Protein AF-A0A6P8IPH9-F1 (afdb_monomer)

Solvent-accessible surface area (backbone atoms only — not comparable to full-atom values): 5467 Å² total; per-residue (Å²): 121,72,67,64,56,54,54,53,51,50,52,52,52,52,50,53,53,55,54,52,55,61,62,67,73,70,51,68,66,62,56,52,49,54,52,48,51,52,50,50,50,54,48,52,60,54,41,61,77,69,67,43,49,69,44,96,38,75,45,37,94,75,41,65,63,32,17,10,24,57,81,47,49,88,80,29,58,81,26,39,14,40,69,78,43,49,93,92,54,70,37,50,40,72,38,127

Sequence (96 aa):
MKFTCIVVIFLVFACTIATEARRLEDDPDQELLREYEWLLRKRFQKVEKRSCIAVGGSGCDGNNAKCCRKGNPYTGTMRKCVNVGSFMEPNYTCKE

Mean predicted aligned error: 16.18 Å

Organism: Actinia tenebrosa (NCBI:txid6105)

pLDDT: mean 73.81, std 11.24, range [47.25, 88.88]

Structure (mmCIF, N/CA/C/O backbone):
data_AF-A0A6P8IPH9-F1
#
_entry.id   AF-A0A6P8IPH9-F1
#
loop_
_atom_site.group_PDB
_atom_site.id
_atom_site.type_symbol
_atom_site.label_atom_id
_atom_site.label_alt_id
_atom_site.label_comp_id
_atom_site.label_asym_id
_atom_site.label_entity_id
_atom_site.label_seq_id
_atom_site.pdbx_PDB_ins_code
_atom_site.Cartn_x
_atom_site.Cartn_y
_atom_site.Cartn_z
_atom_site.occupancy
_atom_site.B_iso_or_equiv
_atom_site.auth_seq_id
_atom_site.auth_comp_id
_atom_site.auth_asym_id
_atom_site.auth_atom_id
_atom_site.pdbx_PDB_model_num
ATOM 1 N N . MET A 1 1 ? 50.109 24.812 -43.878 1.00 57.62 1 MET A N 1
ATOM 2 C CA . MET A 1 1 ? 48.760 24.919 -44.486 1.00 57.62 1 MET A CA 1
ATOM 3 C C . MET A 1 1 ? 47.924 23.633 -44.441 1.00 57.62 1 MET A C 1
ATOM 5 O O . MET A 1 1 ? 46.711 23.754 -44.449 1.00 57.62 1 MET A O 1
ATOM 9 N N . LYS A 1 2 ? 48.495 22.415 -44.360 1.00 58.94 2 LYS A N 1
ATOM 10 C CA . LYS A 1 2 ? 47.696 21.163 -44.334 1.00 58.94 2 LYS A CA 1
ATOM 11 C C . LYS A 1 2 ? 47.030 20.850 -42.978 1.00 58.94 2 LYS A C 1
ATOM 13 O O . LYS A 1 2 ? 45.894 20.397 -42.956 1.00 58.94 2 LYS A O 1
ATOM 18 N N . PHE A 1 3 ? 47.690 21.150 -41.855 1.00 63.69 3 PHE A N 1
ATOM 19 C CA . PHE A 1 3 ? 47.157 20.878 -40.507 1.00 63.69 3 PHE A CA 1
ATOM 20 C C . PHE A 1 3 ? 45.963 21.762 -40.122 1.00 63.69 3 PHE A C 1
ATOM 22 O O . PHE A 1 3 ? 45.028 21.293 -39.483 1.00 63.69 3 PHE A O 1
ATOM 29 N N . THR A 1 4 ? 45.953 23.020 -40.564 1.00 71.50 4 THR A N 1
ATOM 30 C CA . THR A 1 4 ? 44.868 23.975 -40.296 1.00 71.50 4 THR A CA 1
ATOM 31 C C . THR A 1 4 ? 43.545 23.545 -40.929 1.00 71.50 4 THR A C 1
ATOM 33 O O . THR A 1 4 ? 42.502 23.693 -40.306 1.00 71.50 4 THR A O 1
ATOM 36 N N . CYS A 1 5 ? 43.571 22.942 -42.122 1.00 73.44 5 CYS A N 1
ATOM 37 C CA . CYS A 1 5 ? 42.360 22.425 -42.769 1.00 73.44 5 CYS A CA 1
ATOM 38 C C . CYS A 1 5 ? 41.768 21.220 -42.027 1.00 73.44 5 CYS A C 1
ATOM 40 O O . CYS A 1 5 ? 40.554 21.126 -41.890 1.00 73.44 5 CYS A O 1
ATOM 42 N N . ILE A 1 6 ? 42.616 20.326 -41.513 1.00 80.25 6 ILE A N 1
ATOM 43 C CA . ILE A 1 6 ? 42.174 19.124 -40.795 1.00 80.25 6 ILE A CA 1
ATOM 44 C C . ILE A 1 6 ? 41.455 19.510 -39.496 1.00 80.25 6 ILE A C 1
ATOM 46 O O . ILE A 1 6 ? 40.368 19.009 -39.223 1.00 80.25 6 ILE A O 1
ATOM 50 N N . VAL A 1 7 ? 42.010 20.457 -38.735 1.00 82.31 7 VAL A N 1
ATOM 51 C CA . VAL A 1 7 ? 41.401 20.938 -37.482 1.00 82.31 7 VAL A CA 1
ATOM 52 C C . VAL A 1 7 ? 40.036 21.584 -37.730 1.00 82.31 7 VAL A C 1
ATOM 54 O O . VAL A 1 7 ? 39.092 21.323 -36.989 1.00 82.31 7 VAL A O 1
ATOM 57 N N . VAL A 1 8 ? 39.899 22.374 -38.798 1.00 82.38 8 VAL A N 1
ATOM 58 C CA . VAL A 1 8 ? 38.619 23.008 -39.151 1.00 82.38 8 VAL A CA 1
ATOM 59 C C . VAL A 1 8 ? 37.561 21.962 -39.516 1.00 82.38 8 VAL A C 1
ATOM 61 O O . VAL A 1 8 ? 36.421 22.082 -39.078 1.00 82.38 8 VAL A O 1
ATOM 64 N N . ILE A 1 9 ? 37.929 20.900 -40.240 1.00 84.88 9 ILE A N 1
ATOM 65 C CA . ILE A 1 9 ? 37.004 19.806 -40.579 1.00 84.88 9 ILE A CA 1
ATOM 66 C C . ILE A 1 9 ? 36.513 19.094 -39.314 1.00 84.88 9 ILE A C 1
ATOM 68 O O . ILE A 1 9 ? 35.312 18.876 -39.170 1.00 84.88 9 ILE A O 1
ATOM 72 N N . PHE A 1 10 ? 37.408 18.787 -38.369 1.00 86.69 10 PHE A N 1
ATOM 73 C CA . PHE A 1 10 ? 37.018 18.163 -37.100 1.00 86.69 10 PHE A CA 1
ATOM 74 C C . PHE A 1 10 ? 36.083 19.046 -36.272 1.00 86.69 10 PHE A C 1
ATOM 76 O O . PHE A 1 10 ? 35.124 18.535 -35.699 1.00 86.69 10 PHE A O 1
ATOM 83 N N . LEU A 1 11 ? 36.319 20.360 -36.236 1.00 85.25 11 LEU A N 1
ATOM 84 C CA . LEU A 1 11 ? 35.451 21.296 -35.519 1.00 85.25 11 LEU A CA 1
ATOM 85 C C . LEU A 1 11 ? 34.052 21.371 -36.137 1.00 85.25 11 LEU A C 1
ATOM 87 O O . LEU A 1 11 ? 33.065 21.348 -35.407 1.00 85.25 11 LEU A O 1
ATOM 91 N N . VAL A 1 12 ? 33.949 21.407 -37.468 1.00 87.06 12 VAL A N 1
ATOM 92 C CA . VAL A 1 12 ? 32.648 21.392 -38.156 1.00 87.06 12 VAL A CA 1
ATOM 93 C C . VAL A 1 12 ? 31.921 20.077 -37.891 1.00 87.06 12 VAL A C 1
ATOM 95 O O . VAL A 1 12 ? 30.747 20.098 -37.532 1.00 87.06 12 VAL A O 1
ATOM 98 N N . PHE A 1 13 ? 32.621 18.944 -37.984 1.00 88.12 13 PHE A N 1
ATOM 99 C CA . PHE A 1 13 ? 32.031 17.629 -37.739 1.00 88.12 13 PHE A CA 1
ATOM 100 C C . PHE A 1 13 ? 31.543 17.488 -36.287 1.00 88.12 13 PHE A C 1
ATOM 102 O O . PHE A 1 13 ? 30.408 17.075 -36.044 1.00 88.12 13 PHE A O 1
ATOM 109 N N . ALA A 1 14 ? 32.349 1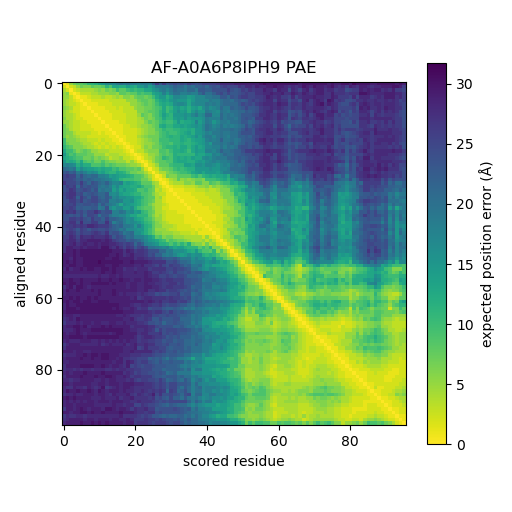7.927 -35.316 1.00 86.56 14 ALA A N 1
ATOM 110 C CA . ALA A 1 14 ? 31.971 17.946 -33.905 1.00 86.56 14 ALA A CA 1
ATOM 111 C C . ALA A 1 14 ? 30.762 18.857 -33.642 1.00 86.56 14 ALA A C 1
ATOM 113 O O . ALA A 1 14 ? 29.849 18.460 -32.919 1.00 86.56 14 ALA A O 1
ATOM 114 N N . CYS A 1 15 ? 30.710 20.040 -34.265 1.00 83.44 15 CYS A N 1
ATOM 115 C CA . CYS A 1 15 ? 29.552 20.928 -34.179 1.00 83.44 15 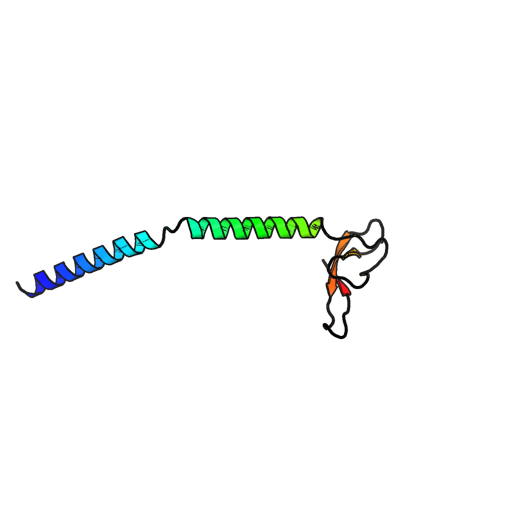CYS A CA 1
ATOM 116 C C . CYS A 1 15 ? 28.292 20.274 -34.748 1.00 83.44 15 CYS A C 1
ATOM 118 O O . CYS A 1 15 ? 27.262 20.323 -34.085 1.00 83.44 15 CYS A O 1
ATOM 120 N N . THR A 1 16 ? 28.376 19.621 -35.915 1.00 83.81 16 THR A N 1
ATOM 121 C CA . THR A 1 16 ? 27.222 18.940 -36.522 1.00 83.81 16 THR A CA 1
ATOM 122 C C . THR A 1 16 ? 26.693 17.800 -35.653 1.00 83.81 16 THR A C 1
ATOM 124 O O . THR A 1 16 ? 25.487 17.716 -35.433 1.00 83.81 16 THR A O 1
ATOM 127 N N . ILE A 1 17 ? 27.580 16.981 -35.074 1.00 83.00 17 ILE A N 1
ATOM 128 C CA . ILE A 1 17 ? 27.189 15.898 -34.160 1.00 83.00 17 ILE A CA 1
ATOM 129 C C . ILE A 1 17 ? 26.538 16.477 -32.899 1.00 83.00 17 ILE A C 1
ATOM 131 O O . ILE A 1 17 ? 25.498 15.989 -32.467 1.00 83.00 17 ILE A O 1
ATOM 135 N N . ALA A 1 18 ? 27.105 17.542 -32.326 1.00 79.19 18 ALA A N 1
ATOM 136 C CA . ALA A 1 18 ? 26.547 18.188 -31.140 1.00 79.19 18 ALA A CA 1
ATOM 137 C C . ALA A 1 18 ? 25.179 18.848 -31.396 1.00 79.19 18 ALA A C 1
ATOM 139 O O . ALA A 1 18 ? 24.344 18.881 -30.492 1.00 79.19 18 ALA A O 1
ATOM 140 N N . THR A 1 19 ? 24.927 19.390 -32.593 1.00 75.00 19 THR A N 1
ATOM 141 C CA . THR A 1 19 ? 23.601 19.920 -32.954 1.00 75.00 19 THR A CA 1
ATOM 142 C C . THR A 1 19 ? 22.564 18.822 -33.156 1.00 75.00 19 THR A C 1
ATOM 144 O O . THR A 1 19 ? 21.440 18.985 -32.694 1.00 75.00 19 THR A O 1
ATOM 147 N N . GLU A 1 20 ? 22.928 1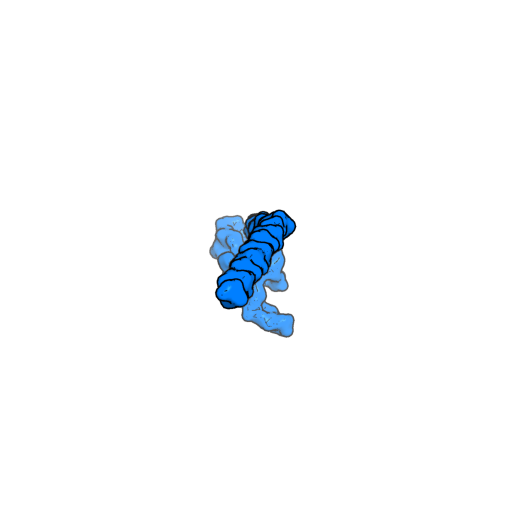7.705 -33.788 1.00 70.69 20 GLU A N 1
ATOM 148 C CA . GLU A 1 20 ? 22.003 16.585 -34.004 1.00 70.69 20 GLU A CA 1
ATOM 149 C C . GLU A 1 20 ? 21.708 15.825 -32.699 1.00 70.69 20 GLU A C 1
ATOM 151 O O . GLU A 1 20 ? 20.562 15.462 -32.452 1.00 70.69 20 GLU A O 1
ATOM 156 N N . ALA A 1 21 ? 22.694 15.673 -31.804 1.00 67.25 21 ALA A N 1
ATOM 157 C CA . ALA A 1 21 ? 22.494 15.051 -30.492 1.00 67.25 21 ALA A CA 1
ATOM 158 C C . ALA A 1 21 ? 21.474 15.815 -29.630 1.00 67.25 21 ALA A C 1
ATOM 160 O O . ALA A 1 21 ? 20.568 15.206 -29.070 1.00 67.25 21 ALA A O 1
ATOM 161 N N . ARG A 1 22 ? 21.552 17.156 -29.600 1.00 62.47 22 ARG A N 1
ATOM 162 C CA . ARG A 1 22 ? 20.560 17.992 -28.897 1.00 62.47 22 ARG A CA 1
ATOM 163 C C . ARG A 1 22 ? 19.157 17.893 -29.491 1.00 62.47 22 ARG A C 1
ATOM 165 O O . ARG A 1 22 ? 18.189 18.139 -28.788 1.00 62.47 22 ARG A O 1
ATOM 172 N N . ARG A 1 23 ? 19.047 17.571 -30.781 1.00 60.41 23 ARG A N 1
ATOM 173 C CA . ARG A 1 23 ? 17.762 17.413 -31.471 1.00 60.41 23 ARG A CA 1
ATOM 174 C C . ARG A 1 23 ? 17.064 16.100 -31.116 1.00 60.41 23 ARG A C 1
ATOM 176 O O . ARG A 1 23 ? 15.857 16.009 -31.284 1.00 60.41 23 ARG A O 1
ATOM 183 N N . LEU A 1 24 ? 17.823 15.100 -30.662 1.00 59.91 24 LEU A N 1
ATOM 184 C CA . LEU A 1 24 ? 17.323 13.769 -30.319 1.00 59.91 24 LEU A CA 1
ATOM 185 C C . LEU A 1 24 ? 16.854 13.659 -28.856 1.00 59.91 24 LEU A C 1
ATOM 187 O O . LEU A 1 24 ? 16.103 12.749 -28.532 1.00 59.91 24 LEU A O 1
ATOM 191 N N . GLU A 1 25 ? 17.303 14.553 -27.969 1.00 61.38 25 GLU A N 1
ATOM 192 C CA . GLU A 1 25 ? 16.904 14.559 -26.549 1.00 61.38 25 GLU A CA 1
ATOM 193 C C . GLU A 1 25 ? 15.525 15.191 -26.295 1.00 61.38 25 GLU A C 1
ATOM 195 O O . GLU A 1 25 ? 14.979 15.034 -25.206 1.00 61.38 25 GLU A O 1
ATOM 200 N N . ASP A 1 26 ? 14.951 15.876 -27.284 1.00 60.88 26 ASP A N 1
ATOM 201 C CA . ASP A 1 26 ? 13.657 16.559 -27.182 1.00 60.88 26 ASP A CA 1
ATOM 202 C C . ASP A 1 26 ? 12.530 15.665 -27.731 1.00 60.88 26 ASP A C 1
ATOM 204 O O . ASP A 1 26 ? 11.817 16.027 -28.666 1.00 60.88 26 ASP A O 1
ATOM 208 N N . ASP A 1 27 ? 12.440 14.433 -27.214 1.00 63.59 27 ASP A N 1
ATOM 209 C CA . ASP A 1 27 ? 11.350 13.507 -27.533 1.00 63.59 27 ASP A CA 1
ATOM 210 C C . ASP A 1 27 ? 10.138 13.819 -26.625 1.00 63.59 27 ASP A C 1
ATOM 212 O O . ASP A 1 27 ? 10.146 13.465 -25.435 1.00 63.59 27 ASP A O 1
ATOM 216 N N . PRO A 1 28 ? 9.089 14.488 -27.146 1.00 63.62 28 PRO A N 1
ATOM 217 C CA . PRO A 1 28 ? 7.938 14.912 -26.351 1.00 63.62 28 PRO A CA 1
ATOM 218 C C . PRO A 1 28 ? 7.150 13.727 -25.776 1.00 63.62 28 PRO A C 1
ATOM 220 O O . PRO A 1 28 ? 6.448 13.880 -24.771 1.00 63.62 28 PRO A O 1
ATOM 223 N N . ASP A 1 29 ? 7.281 12.532 -26.361 1.00 72.69 29 ASP A N 1
ATOM 224 C CA . ASP A 1 29 ? 6.575 11.345 -25.890 1.00 72.69 29 ASP A CA 1
ATOM 225 C C . ASP A 1 29 ? 7.159 10.847 -24.557 1.00 72.69 29 ASP A C 1
ATOM 227 O O . ASP A 1 29 ? 6.430 10.319 -23.710 1.00 72.69 29 ASP A O 1
ATOM 231 N N . GLN A 1 30 ? 8.454 11.073 -24.305 1.00 77.38 30 GLN A N 1
ATOM 232 C CA . GLN A 1 30 ? 9.118 10.628 -23.078 1.00 77.38 30 GLN A CA 1
ATOM 233 C C . GLN A 1 30 ? 8.743 11.477 -21.850 1.00 77.38 30 GLN A C 1
ATOM 235 O O . GLN A 1 30 ? 8.691 10.970 -20.721 1.00 77.38 30 GLN A O 1
ATOM 240 N N . GLU A 1 31 ? 8.471 12.768 -22.045 1.00 81.69 31 GLU A N 1
ATOM 241 C CA . GLU A 1 31 ? 7.981 13.654 -20.985 1.00 81.69 31 GLU A CA 1
ATOM 242 C C . GLU A 1 31 ? 6.516 13.350 -20.646 1.00 81.69 31 GLU A C 1
ATOM 244 O O . GLU A 1 31 ? 6.177 13.178 -19.470 1.00 81.69 31 GLU A O 1
ATOM 249 N N . LEU A 1 32 ? 5.684 13.131 -21.671 1.00 82.31 32 LEU A N 1
ATOM 250 C CA . LEU A 1 32 ? 4.295 12.703 -21.510 1.00 82.31 32 LEU A CA 1
ATOM 251 C C . LEU A 1 32 ? 4.192 11.367 -20.760 1.00 82.31 32 LEU A C 1
ATOM 253 O O . LEU A 1 32 ? 3.347 11.214 -19.878 1.00 82.31 32 LEU A O 1
ATOM 257 N N . LEU A 1 33 ? 5.071 10.407 -21.064 1.00 83.19 33 LEU A N 1
ATOM 258 C CA . LEU A 1 33 ? 5.162 9.126 -20.356 1.00 83.19 33 LEU A CA 1
ATOM 259 C C . LEU A 1 33 ? 5.473 9.309 -18.865 1.00 83.19 33 LEU A C 1
ATOM 261 O O . LEU A 1 33 ? 4.795 8.713 -18.027 1.00 83.19 33 LEU A O 1
ATOM 265 N N . ARG A 1 34 ? 6.435 10.171 -18.513 1.00 82.75 34 ARG A N 1
ATOM 266 C CA . ARG A 1 34 ? 6.759 10.483 -17.108 1.00 82.75 34 ARG A CA 1
ATOM 267 C C . ARG A 1 34 ? 5.593 11.141 -16.377 1.00 82.75 34 ARG A C 1
ATOM 269 O O . ARG A 1 34 ? 5.305 10.799 -15.225 1.00 82.75 34 ARG A O 1
ATOM 276 N N . GLU A 1 35 ? 4.904 12.068 -17.032 1.00 88.19 35 GLU A N 1
ATOM 277 C CA . GLU A 1 35 ? 3.732 12.722 -16.456 1.00 88.19 35 GLU A CA 1
ATOM 278 C C . GLU A 1 35 ? 2.565 11.737 -16.288 1.0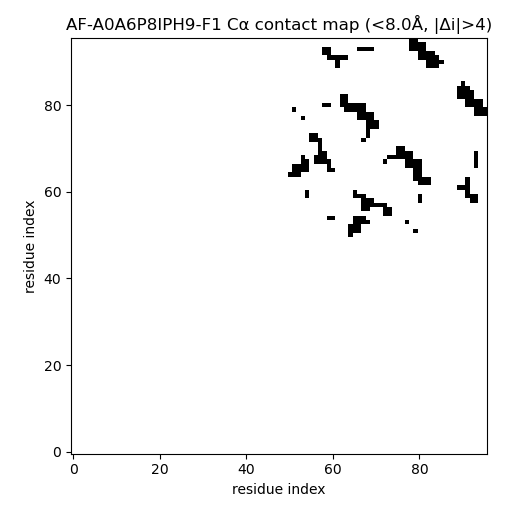0 88.19 35 GLU A C 1
ATOM 280 O O . GLU A 1 35 ? 1.904 11.709 -15.243 1.00 88.19 35 GLU A O 1
ATOM 285 N N . TYR A 1 36 ? 2.365 10.849 -17.264 1.00 85.62 36 TYR A N 1
ATOM 286 C CA . TYR A 1 36 ? 1.371 9.784 -17.202 1.00 85.62 36 TYR A CA 1
ATOM 287 C C . TYR A 1 36 ? 1.664 8.790 -16.072 1.00 85.62 36 TYR A C 1
ATOM 289 O O . TYR A 1 36 ? 0.760 8.462 -15.302 1.00 85.62 36 TYR A O 1
ATOM 297 N N . GLU A 1 37 ? 2.918 8.365 -15.890 1.00 87.44 37 GLU A N 1
ATOM 298 C CA . GLU A 1 37 ? 3.336 7.525 -14.761 1.00 87.44 37 GLU A CA 1
ATOM 299 C C . GLU A 1 37 ? 3.063 8.201 -13.415 1.00 87.44 37 GLU A C 1
ATOM 301 O O . GLU A 1 37 ? 2.535 7.573 -12.490 1.00 87.44 37 GLU A O 1
ATOM 306 N N . TRP A 1 38 ? 3.362 9.497 -13.293 1.00 81.12 38 TRP A N 1
ATOM 307 C CA . TRP A 1 38 ? 3.076 10.254 -12.078 1.00 81.12 38 TRP A CA 1
ATOM 308 C C . TRP A 1 38 ? 1.569 10.354 -11.801 1.00 81.12 38 TRP A C 1
ATOM 310 O O . TRP A 1 38 ? 1.129 10.141 -10.663 1.00 81.12 38 TRP A O 1
ATOM 320 N N . LEU A 1 39 ? 0.759 10.620 -12.831 1.00 83.12 39 LEU A N 1
ATOM 321 C CA . LEU A 1 39 ? -0.701 10.683 -12.734 1.00 83.12 39 LEU A CA 1
ATOM 322 C C . LEU A 1 39 ? -1.305 9.328 -12.368 1.00 83.12 39 LEU A C 1
ATOM 324 O O . LEU A 1 39 ? -2.171 9.267 -11.489 1.00 83.12 39 LEU A O 1
ATOM 328 N N . LEU A 1 40 ? -0.838 8.246 -12.996 1.00 79.06 40 LEU A N 1
ATOM 329 C CA . LEU A 1 40 ? -1.222 6.883 -12.650 1.00 79.06 40 LEU A CA 1
ATOM 330 C C . LEU A 1 40 ? -0.863 6.588 -11.199 1.00 79.06 40 LEU A C 1
ATOM 332 O O . LEU A 1 40 ? -1.735 6.173 -10.440 1.00 79.06 40 LEU A O 1
ATOM 336 N N . ARG A 1 41 ? 0.366 6.882 -10.766 1.00 74.69 41 ARG A N 1
ATOM 337 C CA . ARG A 1 41 ? 0.801 6.671 -9.381 1.00 74.69 41 ARG A CA 1
ATOM 338 C C . ARG A 1 41 ? -0.084 7.425 -8.394 1.00 74.69 41 ARG A C 1
ATOM 340 O O . ARG A 1 41 ? -0.569 6.824 -7.439 1.00 74.69 41 ARG A O 1
ATOM 347 N N . LYS A 1 42 ? -0.382 8.705 -8.645 1.00 73.12 42 LYS A N 1
ATOM 348 C CA . LYS A 1 42 ? -1.315 9.492 -7.819 1.00 73.12 42 LYS A CA 1
ATOM 349 C C . LYS A 1 42 ? -2.720 8.900 -7.812 1.00 73.12 42 LYS A C 1
ATOM 351 O O . LYS A 1 42 ? -3.356 8.851 -6.759 1.00 73.12 42 LYS A O 1
ATOM 356 N N . ARG A 1 43 ? -3.224 8.472 -8.972 1.00 58.28 43 ARG A N 1
ATOM 357 C CA . ARG A 1 43 ? -4.561 7.888 -9.108 1.00 58.28 43 ARG A CA 1
ATOM 358 C C . ARG A 1 43 ? -4.642 6.561 -8.359 1.00 58.28 43 ARG A C 1
ATOM 360 O O . ARG A 1 43 ? -5.536 6.422 -7.535 1.00 58.28 43 ARG A O 1
ATOM 367 N N . PHE A 1 44 ? -3.694 5.646 -8.547 1.00 58.44 44 PHE A N 1
ATOM 368 C CA . PHE A 1 44 ? -3.629 4.370 -7.830 1.00 58.44 44 PHE A CA 1
ATOM 369 C C . PHE A 1 44 ? -3.447 4.557 -6.321 1.00 58.44 44 PHE A C 1
ATOM 371 O O . PHE A 1 44 ? -4.150 3.914 -5.550 1.00 58.44 44 PHE A O 1
ATOM 378 N N . GLN A 1 45 ? -2.625 5.511 -5.880 1.00 56.81 45 GLN A N 1
ATOM 379 C CA . GLN A 1 45 ? -2.465 5.830 -4.456 1.00 56.81 45 GLN A CA 1
ATOM 380 C C . GLN A 1 45 ? -3.758 6.401 -3.833 1.00 56.81 45 GLN A C 1
ATOM 382 O O . GLN A 1 45 ? -4.046 6.196 -2.653 1.00 56.81 45 GLN A O 1
ATOM 387 N N . LYS A 1 46 ? -4.573 7.113 -4.624 1.00 47.25 46 LYS A N 1
ATOM 388 C CA . LYS A 1 46 ? -5.879 7.649 -4.202 1.00 47.25 46 LYS A CA 1
ATOM 389 C C . LYS A 1 46 ? -6.992 6.598 -4.278 1.00 47.25 46 LYS A C 1
ATOM 391 O O . LYS A 1 46 ? -7.900 6.624 -3.449 1.00 47.25 46 LYS A O 1
ATOM 396 N N . VAL A 1 47 ? -6.907 5.675 -5.237 1.00 47.34 47 VAL A N 1
ATOM 397 C CA . VAL A 1 47 ? -7.801 4.519 -5.373 1.00 47.34 47 VAL A CA 1
ATOM 398 C C . VAL A 1 47 ? -7.552 3.530 -4.243 1.00 47.34 47 VAL A C 1
ATOM 400 O O . VAL A 1 47 ? -8.527 3.139 -3.625 1.00 47.34 47 VAL A O 1
ATOM 403 N N . GLU A 1 48 ? -6.307 3.247 -3.848 1.00 50.84 48 GLU A N 1
ATOM 404 C CA . GLU A 1 48 ? -6.001 2.418 -2.667 1.00 50.84 48 GLU A CA 1
ATOM 405 C C . GLU A 1 48 ? -6.713 2.899 -1.395 1.00 50.84 48 GLU A C 1
ATOM 407 O O . GLU A 1 48 ? -7.128 2.091 -0.568 1.00 50.84 48 GLU A O 1
ATOM 412 N N . LYS A 1 49 ? -6.895 4.216 -1.234 1.00 48.81 49 LYS A N 1
ATOM 413 C CA . LYS A 1 49 ? -7.632 4.785 -0.095 1.00 48.81 49 LYS A CA 1
ATOM 414 C C . LYS A 1 49 ? -9.155 4.604 -0.183 1.00 48.81 49 LYS A C 1
ATOM 416 O O . LYS A 1 49 ? -9.826 4.791 0.826 1.00 48.81 49 LYS A O 1
ATOM 421 N N . ARG A 1 50 ? -9.713 4.290 -1.359 1.00 48.59 50 ARG A N 1
ATOM 422 C CA . ARG A 1 50 ? -11.165 4.162 -1.609 1.00 48.59 50 ARG A CA 1
ATOM 423 C C . ARG A 1 50 ? -11.622 2.768 -2.057 1.00 48.59 50 ARG A C 1
ATOM 425 O O . ARG A 1 50 ? -12.807 2.486 -1.951 1.00 48.59 50 ARG A O 1
ATOM 432 N N . SER A 1 51 ? -10.733 1.910 -2.550 1.00 52.16 51 SER A N 1
ATOM 433 C CA . SER A 1 51 ? -11.063 0.598 -3.136 1.00 52.16 51 SER A CA 1
ATOM 434 C C . SER A 1 51 ? -11.064 -0.547 -2.132 1.00 52.16 51 SER A C 1
ATOM 436 O O . SER A 1 51 ? -11.294 -1.698 -2.488 1.00 52.16 51 SER A O 1
ATOM 438 N N . CYS A 1 52 ? -10.737 -0.247 -0.887 1.00 59.44 52 CYS A N 1
ATOM 439 C CA . CYS A 1 52 ? -10.467 -1.252 0.107 1.00 59.44 52 CYS A CA 1
ATOM 440 C C . CYS A 1 52 ? -11.758 -1.586 0.858 1.00 59.44 52 CYS A C 1
ATOM 442 O O . CYS A 1 52 ? -12.304 -0.757 1.591 1.00 59.44 52 CYS A O 1
ATOM 444 N N . ILE A 1 53 ? -12.281 -2.789 0.619 1.00 68.62 53 ILE A N 1
ATOM 445 C CA . ILE A 1 53 ? -13.577 -3.226 1.143 1.00 68.62 53 ILE A CA 1
ATOM 446 C C . ILE A 1 53 ? -13.426 -3.439 2.647 1.00 68.62 53 ILE A C 1
ATOM 448 O O . ILE A 1 53 ? -12.660 -4.304 3.079 1.00 68.62 53 ILE A O 1
ATOM 452 N N . ALA A 1 54 ? -14.125 -2.628 3.443 1.00 61.88 54 ALA A N 1
ATOM 453 C CA . ALA A 1 54 ? -14.098 -2.755 4.892 1.00 61.88 54 ALA A CA 1
ATOM 454 C C . ALA A 1 54 ? -14.636 -4.129 5.287 1.00 61.88 54 ALA A C 1
ATOM 456 O O . ALA A 1 54 ? -15.758 -4.498 4.935 1.00 61.88 54 ALA A O 1
ATOM 457 N N . VAL A 1 55 ? -13.835 -4.873 6.038 1.00 64.25 55 VAL A N 1
ATOM 458 C CA . VAL A 1 55 ? -14.347 -6.033 6.750 1.00 64.25 55 VAL A CA 1
ATOM 459 C C . VAL A 1 55 ? -15.188 -5.477 7.891 1.00 64.25 55 VAL A C 1
ATOM 461 O O . VAL A 1 55 ? -14.682 -4.671 8.665 1.00 64.25 55 VAL A O 1
ATOM 464 N N . GLY A 1 56 ? -16.471 -5.821 7.993 1.00 58.28 56 GLY A N 1
ATOM 465 C CA . GLY A 1 56 ? -17.366 -5.337 9.058 1.00 58.28 56 GLY A CA 1
ATOM 466 C C . GLY A 1 56 ? -17.014 -5.847 10.467 1.00 58.28 56 GLY A C 1
ATOM 467 O O . GLY A 1 56 ? -17.909 -6.038 11.281 1.00 58.28 56 GLY A O 1
ATOM 468 N N . GLY A 1 57 ? -15.735 -6.113 10.741 1.00 63.28 57 GLY A N 1
ATOM 469 C CA . GLY A 1 57 ? -15.190 -6.707 11.955 1.00 63.28 57 GLY A CA 1
ATOM 470 C C . GLY A 1 57 ? -13.721 -6.320 12.172 1.00 63.28 57 GLY A C 1
ATOM 471 O O . GLY A 1 57 ? -13.172 -5.452 11.492 1.00 63.28 57 GLY A O 1
ATOM 472 N N . SER A 1 58 ? -13.076 -6.937 13.161 1.00 59.53 58 SER A N 1
ATOM 473 C CA . SER A 1 58 ? -11.655 -6.728 13.452 1.00 59.53 58 SER A CA 1
ATOM 474 C C . SER A 1 58 ? -10.765 -7.629 12.586 1.00 59.53 58 SER A C 1
ATOM 476 O O . SER A 1 58 ? -11.050 -8.804 12.389 1.00 59.53 58 SER A O 1
ATOM 478 N N . GLY A 1 59 ? -9.638 -7.090 12.112 1.00 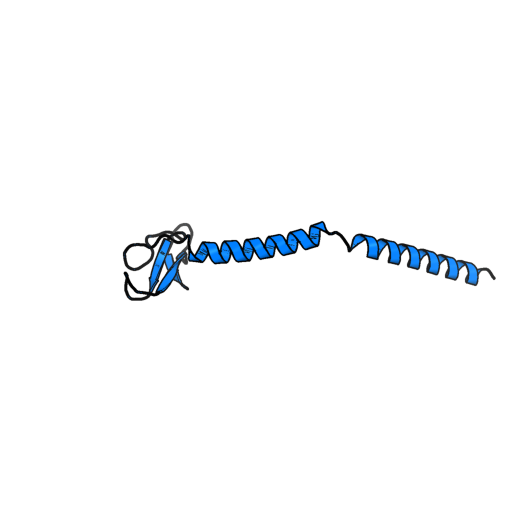69.50 59 GLY A N 1
ATOM 479 C CA . GLY A 1 59 ? -8.620 -7.866 11.395 1.00 69.50 59 GLY A CA 1
ATOM 480 C C . GLY A 1 59 ? -8.813 -7.949 9.877 1.00 69.50 59 GLY A C 1
ATOM 481 O O . GLY A 1 59 ? -9.469 -7.109 9.265 1.00 69.50 59 GLY A O 1
ATOM 482 N N . CYS A 1 60 ? -8.143 -8.929 9.275 1.00 73.06 60 CYS A N 1
ATOM 483 C CA . CYS A 1 60 ? -8.026 -9.116 7.835 1.00 73.06 60 CYS A CA 1
ATOM 484 C C . CYS A 1 60 ? -8.545 -10.505 7.468 1.00 73.06 60 CYS A C 1
ATOM 486 O O . CYS A 1 60 ? -7.835 -11.478 7.696 1.00 73.06 60 CYS A O 1
ATOM 488 N N . ASP A 1 61 ? -9.755 -10.601 6.908 1.00 74.44 61 ASP A N 1
ATOM 489 C CA . ASP A 1 61 ? -10.397 -11.845 6.426 1.00 74.44 61 ASP A CA 1
ATOM 490 C C . ASP A 1 61 ? -9.652 -12.491 5.228 1.00 74.44 61 ASP A C 1
ATOM 492 O O . ASP A 1 61 ? -10.239 -12.777 4.182 1.00 74.44 61 ASP A O 1
ATOM 496 N N . GLY A 1 62 ? -8.336 -12.664 5.313 1.00 65.94 62 GLY A N 1
ATOM 497 C CA . GLY A 1 62 ? -7.579 -13.479 4.369 1.00 65.94 62 GLY A CA 1
ATOM 498 C C . GLY A 1 62 ? -7.375 -12.901 2.963 1.00 65.94 62 GLY A C 1
ATOM 499 O O . GLY A 1 62 ? -7.189 -13.681 2.034 1.00 65.94 62 GLY A O 1
ATOM 500 N N . ASN A 1 63 ? -7.432 -11.577 2.752 1.00 68.06 63 ASN A N 1
ATOM 501 C CA . ASN A 1 63 ? -7.229 -10.986 1.419 1.00 68.06 63 ASN A CA 1
ATOM 502 C C . ASN A 1 63 ? -6.577 -9.589 1.468 1.00 68.06 63 ASN A C 1
ATOM 504 O O . ASN A 1 63 ? -6.957 -8.750 2.284 1.00 68.06 63 ASN A O 1
ATOM 508 N N . ASN A 1 64 ? -5.656 -9.322 0.534 1.00 65.94 64 ASN A N 1
ATOM 509 C CA . ASN A 1 64 ? -4.988 -8.030 0.328 1.00 65.94 64 ASN A CA 1
ATOM 510 C C . ASN A 1 64 ? -5.925 -6.906 -0.161 1.00 65.94 64 ASN A C 1
ATOM 512 O O . ASN A 1 64 ? -5.608 -5.729 -0.022 1.00 65.94 64 ASN A O 1
ATOM 516 N N . ALA A 1 65 ? -7.077 -7.247 -0.744 1.00 65.31 65 ALA A N 1
ATOM 517 C CA . ALA A 1 65 ? -8.066 -6.279 -1.230 1.00 65.31 65 ALA A CA 1
ATOM 518 C C . ALA A 1 65 ? -9.018 -5.760 -0.130 1.00 65.31 65 ALA A C 1
ATOM 520 O O . ALA A 1 65 ? -9.858 -4.891 -0.387 1.00 65.31 65 ALA A O 1
ATOM 521 N N . LYS A 1 66 ? -8.920 -6.310 1.087 1.00 73.62 66 LYS A N 1
ATOM 522 C 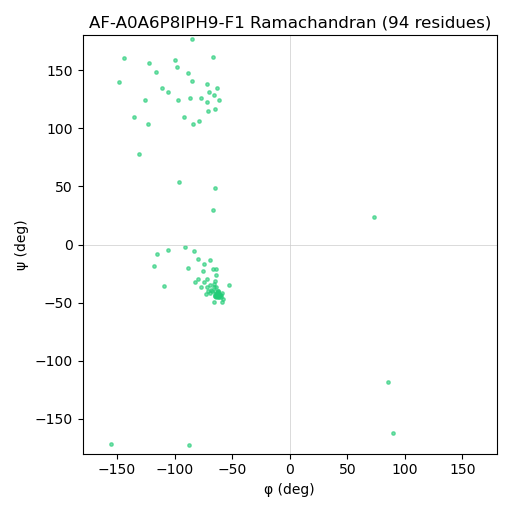CA . LYS A 1 66 ? -9.769 -5.952 2.228 1.00 73.62 66 LYS A CA 1
ATOM 523 C C . LYS A 1 66 ? -9.077 -4.946 3.149 1.00 73.62 66 LYS A C 1
ATOM 525 O O . LYS A 1 66 ? -7.851 -4.904 3.247 1.00 73.62 66 LYS A O 1
ATOM 530 N N . CYS A 1 67 ? -9.887 -4.146 3.837 1.00 77.62 67 CYS A N 1
ATOM 531 C CA . CYS A 1 67 ? -9.430 -3.176 4.825 1.00 77.62 67 CYS A CA 1
ATOM 532 C C . CYS A 1 67 ? -9.833 -3.579 6.225 1.00 77.62 67 CYS A C 1
ATOM 534 O O . CYS A 1 67 ? -10.995 -3.880 6.488 1.00 77.62 67 CYS A O 1
ATOM 536 N N . CYS A 1 68 ? -8.879 -3.459 7.129 1.00 79.44 68 CYS A N 1
ATOM 537 C CA . CYS A 1 68 ? -9.070 -3.607 8.556 1.00 79.44 68 CYS A CA 1
ATOM 538 C C . CYS A 1 68 ? -9.190 -2.229 9.212 1.00 79.44 68 CYS A C 1
ATOM 540 O O . CYS A 1 68 ? -8.695 -1.222 8.698 1.00 79.44 68 CYS A O 1
ATOM 542 N N . ARG A 1 69 ? -9.795 -2.181 10.399 1.00 80.06 69 ARG A N 1
ATOM 543 C CA . ARG A 1 69 ? -9.698 -1.012 11.277 1.00 80.06 69 ARG A CA 1
ATOM 544 C C . ARG A 1 69 ? -8.777 -1.316 12.445 1.00 80.06 69 ARG A C 1
ATOM 546 O O . ARG A 1 69 ? -8.922 -2.340 13.109 1.00 80.06 69 ARG A O 1
ATOM 553 N N . LYS A 1 70 ? -7.832 -0.412 12.714 1.00 77.19 70 LYS A N 1
ATOM 554 C CA . LYS A 1 70 ? -7.032 -0.469 13.943 1.00 77.19 70 LYS A CA 1
ATOM 555 C C . LYS A 1 70 ? -7.874 0.048 15.109 1.00 77.19 70 LYS A C 1
ATOM 557 O O . LYS A 1 70 ? -8.363 1.176 15.062 1.00 77.19 70 LYS A O 1
ATOM 562 N N . GLY A 1 71 ? -7.989 -0.752 16.167 1.00 76.62 71 GLY A N 1
ATOM 563 C CA . GLY A 1 71 ? -8.778 -0.417 17.350 1.00 76.62 71 GLY A CA 1
ATOM 564 C C . GLY A 1 71 ? -10.244 -0.799 17.170 1.00 76.62 71 GLY A C 1
ATOM 565 O O . GLY A 1 71 ? -10.559 -1.975 17.024 1.00 76.62 71 GLY A O 1
ATOM 566 N N . ASN A 1 72 ? -11.142 0.187 17.206 1.00 77.81 72 ASN A N 1
ATOM 567 C CA . ASN A 1 72 ? -12.578 -0.066 17.122 1.00 77.81 72 ASN A CA 1
ATOM 568 C C . ASN A 1 72 ? -12.987 -0.542 15.702 1.00 77.81 72 ASN A C 1
ATOM 570 O O . ASN A 1 72 ? -12.628 0.111 14.720 1.00 77.81 72 ASN A O 1
ATOM 574 N N . PRO A 1 73 ? -13.767 -1.628 15.567 1.00 72.06 73 PRO A N 1
ATOM 575 C CA . PRO A 1 73 ? -14.158 -2.193 14.268 1.00 72.06 73 PRO A C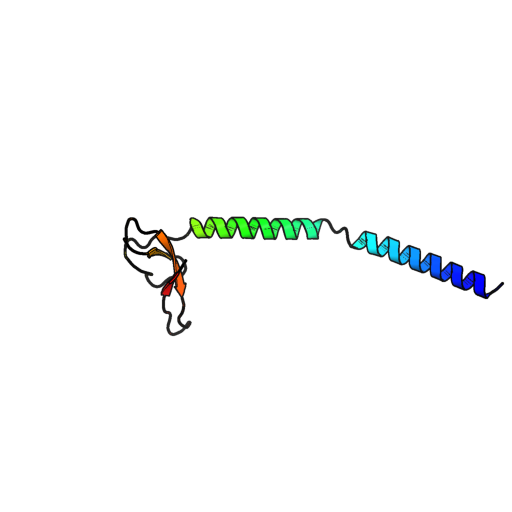A 1
ATOM 576 C C . PRO A 1 73 ? -15.141 -1.326 13.462 1.00 72.06 73 PRO A C 1
ATOM 578 O O . PRO A 1 73 ? -15.303 -1.545 12.266 1.00 72.06 73 PRO A O 1
ATOM 581 N N . TYR A 1 74 ? -15.759 -0.313 14.073 1.00 71.06 74 TYR A N 1
ATOM 582 C CA . TYR A 1 74 ? -16.685 0.614 13.413 1.00 71.06 74 TYR A CA 1
ATOM 583 C C . TYR A 1 74 ? -16.087 2.017 13.243 1.00 71.06 74 TYR A C 1
ATOM 585 O O . TYR A 1 74 ? -16.304 2.661 12.217 1.00 71.06 74 TYR A O 1
ATOM 593 N N . THR A 1 75 ? -15.293 2.484 14.213 1.00 75.69 75 THR A N 1
ATOM 594 C CA . THR A 1 75 ? -14.762 3.863 14.246 1.00 75.69 75 THR A CA 1
ATOM 595 C C . THR A 1 75 ? -13.240 3.968 14.133 1.00 75.69 75 THR A C 1
ATOM 597 O O . THR A 1 75 ? -12.713 5.067 13.979 1.00 75.69 75 THR A O 1
ATOM 600 N N . GLY A 1 76 ? -12.511 2.852 14.179 1.00 76.38 76 GLY A N 1
ATOM 601 C CA . GLY A 1 76 ? -11.050 2.827 14.109 1.00 76.38 76 GLY A CA 1
ATOM 602 C C . GLY A 1 76 ? -10.501 3.270 12.753 1.00 76.38 76 GLY A C 1
ATOM 603 O O . GLY A 1 76 ? -11.207 3.280 11.744 1.00 76.38 76 GLY A O 1
ATOM 604 N N . THR A 1 77 ? -9.224 3.636 12.698 1.00 79.12 77 THR A N 1
ATOM 605 C CA . THR A 1 77 ? -8.591 4.096 11.453 1.00 79.12 77 THR A CA 1
ATOM 606 C C . THR A 1 77 ? -8.517 2.961 10.432 1.00 79.12 77 THR A C 1
ATOM 608 O O . THR A 1 77 ? -8.012 1.882 10.753 1.00 79.12 77 THR A O 1
ATOM 611 N N . MET A 1 78 ? -8.991 3.224 9.210 1.00 78.44 78 MET A N 1
ATOM 612 C CA . MET A 1 78 ? -8.892 2.296 8.080 1.00 78.44 78 MET A CA 1
ATOM 613 C C . MET A 1 78 ? -7.430 2.047 7.712 1.00 78.44 78 MET A C 1
ATOM 615 O O . MET A 1 7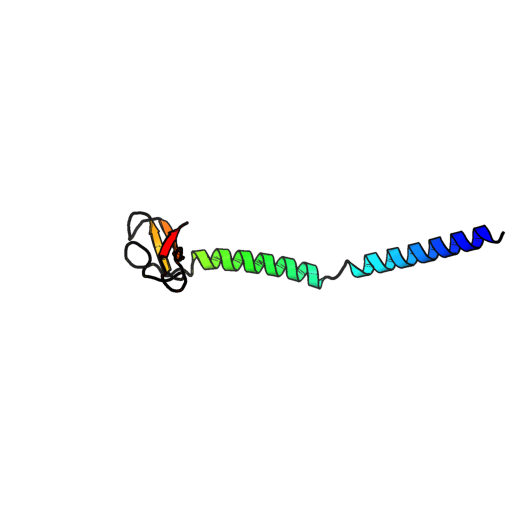8 ? -6.635 2.983 7.633 1.00 78.44 78 MET A O 1
ATOM 619 N N . ARG A 1 79 ? -7.102 0.780 7.491 1.00 81.31 79 ARG A N 1
ATOM 620 C CA . ARG A 1 79 ? -5.768 0.257 7.206 1.00 81.31 79 ARG A CA 1
ATOM 621 C C . ARG A 1 79 ? -5.867 -0.887 6.209 1.00 81.31 79 ARG A C 1
ATOM 623 O O . ARG A 1 79 ? -6.934 -1.476 6.046 1.00 81.31 79 ARG A O 1
ATOM 630 N N . LYS A 1 80 ? -4.761 -1.207 5.548 1.00 80.62 80 LYS A N 1
ATOM 631 C CA . LYS A 1 80 ? -4.723 -2.263 4.537 1.00 80.62 80 LYS A CA 1
ATOM 632 C C . LYS A 1 80 ? -4.422 -3.609 5.166 1.00 80.62 80 LYS A C 1
ATOM 634 O O . LYS A 1 80 ? -3.658 -3.715 6.126 1.00 80.62 80 LYS A O 1
ATOM 639 N N . CYS A 1 81 ? -4.983 -4.645 4.567 1.00 81.25 81 CYS A N 1
ATOM 640 C CA . CYS A 1 81 ? -4.569 -6.005 4.836 1.00 81.25 81 CYS A CA 1
ATOM 641 C C . CYS A 1 81 ? -3.401 -6.372 3.933 1.00 81.25 81 CYS A C 1
ATOM 643 O O . CYS A 1 81 ? -3.478 -6.226 2.718 1.00 81.25 81 CYS A O 1
ATOM 645 N N . VAL A 1 82 ? -2.308 -6.828 4.535 1.00 83.00 82 VAL A N 1
ATOM 646 C CA . VAL A 1 82 ? -1.093 -7.207 3.814 1.00 83.00 82 VAL A CA 1
ATOM 647 C C . VAL A 1 82 ? -0.720 -8.627 4.204 1.00 83.00 82 VAL A C 1
ATOM 649 O O . VAL A 1 82 ? -0.542 -8.907 5.391 1.00 83.00 82 VAL A O 1
ATOM 652 N N . ASN A 1 83 ? -0.585 -9.515 3.218 1.00 86.00 83 ASN A N 1
ATOM 653 C CA . ASN A 1 83 ? 0.015 -10.826 3.434 1.00 86.00 83 ASN A CA 1
ATOM 654 C C . ASN A 1 83 ? 1.496 -10.657 3.810 1.00 86.00 83 ASN A C 1
ATOM 656 O O . ASN A 1 83 ? 2.291 -10.141 3.028 1.00 86.00 83 ASN A O 1
ATOM 660 N N . VAL A 1 84 ? 1.849 -11.076 5.019 1.00 88.88 84 VAL A N 1
ATOM 661 C CA . VAL A 1 84 ? 3.219 -11.169 5.539 1.00 88.88 84 VAL A CA 1
ATOM 662 C C . VAL A 1 84 ? 3.718 -12.613 5.605 1.00 88.88 84 VAL A C 1
ATOM 664 O O . VAL A 1 84 ? 4.866 -12.838 5.976 1.00 88.88 84 VAL A O 1
ATOM 667 N N . GLY A 1 85 ? 2.855 -13.578 5.287 1.00 86.81 85 GLY A N 1
ATOM 668 C CA . GLY A 1 85 ? 3.197 -14.988 5.154 1.00 86.81 85 GLY A CA 1
ATOM 669 C C . GLY A 1 85 ? 3.675 -15.341 3.747 1.00 86.81 85 GLY A C 1
ATOM 670 O O . GLY A 1 85 ? 3.875 -14.478 2.889 1.00 86.81 85 GLY A O 1
ATOM 671 N N . SER A 1 86 ? 3.850 -16.637 3.506 1.00 87.25 86 SER A N 1
ATOM 672 C CA . SER A 1 86 ? 4.205 -17.152 2.184 1.00 87.25 86 SER A CA 1
ATOM 673 C C . SER A 1 86 ? 2.955 -17.349 1.316 1.00 87.25 86 SER A C 1
ATOM 675 O O . SER A 1 86 ? 1.824 -17.137 1.757 1.00 87.25 86 SER A O 1
ATOM 677 N N . PHE A 1 87 ? 3.139 -17.747 0.054 1.00 81.44 87 PHE A N 1
ATOM 678 C CA . PHE A 1 87 ? 2.012 -18.136 -0.801 1.00 81.44 87 PHE A CA 1
ATOM 679 C C . PHE A 1 87 ? 1.321 -19.414 -0.294 1.00 81.44 87 PHE A C 1
ATOM 681 O O . PHE A 1 87 ? 0.100 -19.513 -0.357 1.00 81.44 87 PHE A O 1
ATOM 688 N N . MET A 1 88 ? 2.103 -20.364 0.231 1.00 88.12 88 MET A N 1
ATOM 689 C CA . MET A 1 88 ? 1.607 -21.650 0.742 1.00 88.12 88 MET A CA 1
ATOM 690 C C . MET A 1 88 ? 1.006 -21.522 2.147 1.00 88.12 88 MET A C 1
ATOM 692 O O . MET A 1 88 ? 0.083 -22.250 2.493 1.00 88.12 88 MET A O 1
ATOM 696 N N . GLU A 1 89 ? 1.502 -20.568 2.935 1.00 88.00 89 GLU A N 1
ATOM 697 C CA . GLU A 1 89 ? 1.037 -20.260 4.289 1.00 88.00 89 GLU A CA 1
ATOM 698 C C . GLU A 1 89 ? 0.798 -18.749 4.418 1.00 88.00 89 GLU A C 1
ATOM 700 O O . GLU A 1 89 ? 1.644 -18.012 4.945 1.00 88.00 89 GLU A O 1
ATOM 705 N N . PRO A 1 90 ? -0.326 -18.249 3.880 1.00 84.31 90 PRO A N 1
ATOM 706 C CA . PRO A 1 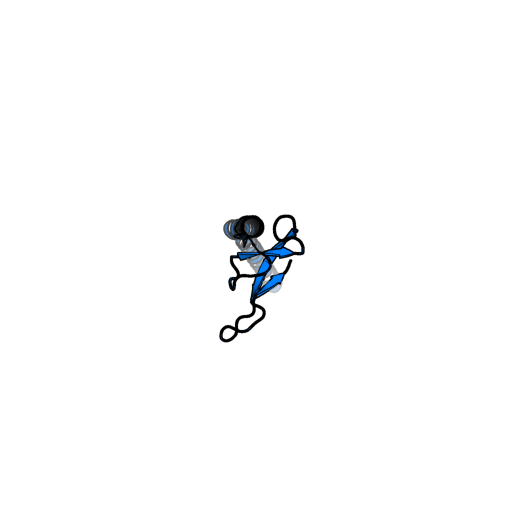90 ? -0.622 -16.829 3.907 1.00 84.31 90 PRO A CA 1
ATOM 707 C C . PRO A 1 90 ? -0.994 -16.375 5.321 1.00 84.31 90 PRO A C 1
ATOM 709 O O . PRO A 1 90 ? -1.774 -17.014 6.024 1.00 84.31 90 PRO A O 1
ATOM 712 N N . ASN A 1 91 ? -0.476 -15.217 5.720 1.00 86.94 91 ASN A N 1
ATOM 713 C CA . ASN A 1 91 ? -0.760 -14.591 7.005 1.00 86.94 91 ASN A CA 1
ATOM 714 C C . ASN A 1 91 ? -1.027 -13.104 6.782 1.00 86.94 91 ASN A C 1
ATOM 716 O O . ASN A 1 91 ? -0.118 -12.356 6.439 1.00 86.94 91 ASN A O 1
ATOM 720 N N . TYR A 1 92 ? -2.268 -12.660 6.954 1.00 85.00 92 TYR A N 1
ATOM 721 C CA . TYR A 1 92 ? -2.656 -11.283 6.662 1.00 85.00 92 TYR A CA 1
ATOM 722 C C . TYR A 1 92 ? -2.650 -10.429 7.926 1.00 85.00 92 TYR A C 1
ATOM 724 O O . TYR A 1 92 ? -3.357 -10.714 8.889 1.00 85.00 92 TYR A O 1
ATOM 732 N N . THR A 1 93 ? -1.898 -9.330 7.898 1.00 84.31 93 THR A N 1
ATOM 733 C CA . THR A 1 93 ? -1.837 -8.363 9.000 1.00 84.31 93 THR A CA 1
ATOM 734 C C . THR A 1 93 ? -2.359 -6.994 8.601 1.00 84.31 93 THR A C 1
ATOM 736 O O . THR A 1 93 ? -2.234 -6.554 7.458 1.00 84.31 93 THR A O 1
ATOM 739 N N . CYS A 1 94 ? -2.936 -6.312 9.591 1.00 82.50 94 CYS A N 1
ATOM 740 C CA . CYS A 1 94 ? -3.446 -4.958 9.460 1.00 82.50 94 CYS A CA 1
ATOM 741 C C . CYS A 1 94 ? -2.292 -3.947 9.519 1.00 82.50 94 CYS A C 1
ATOM 743 O O . CYS A 1 94 ? -1.731 -3.710 10.593 1.00 82.50 94 CYS A O 1
ATOM 745 N N . LYS A 1 95 ? -1.928 -3.362 8.375 1.00 81.19 95 LYS A N 1
ATOM 746 C CA . LYS A 1 95 ? -0.810 -2.416 8.233 1.00 81.19 95 LYS A CA 1
ATOM 747 C C . LYS A 1 95 ? -1.265 -1.070 7.672 1.00 81.19 95 LYS A C 1
ATOM 749 O O . LYS A 1 95 ? -2.337 -0.952 7.088 1.00 81.19 95 LYS A O 1
ATOM 754 N N . GLU A 1 96 ? -0.477 -0.041 7.970 1.00 72.38 96 GLU A N 1
ATOM 755 C CA . GLU A 1 96 ? -0.755 1.358 7.607 1.00 72.38 96 GLU A CA 1
ATOM 756 C C . GLU A 1 96 ? -0.798 1.587 6.089 1.00 72.38 96 GLU A C 1
ATOM 758 O O . GLU A 1 96 ? 0.023 0.972 5.372 1.00 72.38 96 GLU A O 1
#

Secondary structure (DSSP, 8-state):
-HHHHHHHHHHHHHHHHHHHHHHHS--HHHHHHHHHHHHHHHHHHHHHTTS-EE-SSSS--S-TTEEEEESSTTTSEEEEEEE-S-SSS--EEEE-

Foldseek 3Di:
DVVVVVVVVVVVVVVVVVVVVVVVVPDVVVVVVVVVVVVVVVVVVVCLVVQAAQDLDAWDPQDQSHWHFDDDSVPGDTFTWDFPDDPVDTDTGGHD

Radius of gyration: 28.59 Å; Cα contacts (8 Å, |Δi|>4): 112; chains: 1; bounding box: 66×47×62 Å